Protein AF-A0A354FUU3-F1 (afdb_monomer_lite)

Foldseek 3Di:
DQLEAFQEKEWDQQPPPPDIKIKTFGAADPVLCVCCPDPPHDPSSNRHNQGMWIWDQDPVGTDTCCVVVVVSPPHGFNYKYWDDPVPPPHTDIDTDHDDPPDPDPPPD

Sequence (108 aa):
EDMAAGMSVSWGDSNRDGAPDLLIGNMFSSAGQRVSYQRNYEAGKKRMARGNTLFIASKDGFQDASIASGITNGGWAWSSGFADLNNDGWQDLVVTNGYLSNSRDDDL

Radius of gyration: 15.02 Å; chains: 1; bounding box: 37×31×42 Å

pLDDT: mean 80.66, std 14.46, range [48.19, 96.19]

Structure (mmCIF, N/CA/C/O backbone):
data_AF-A0A354FUU3-F1
#
_entry.id   AF-A0A354FUU3-F1
#
loop_
_atom_site.group_PDB
_atom_site.id
_atom_site.type_symbol
_atom_site.label_atom_id
_atom_site.label_alt_id
_atom_site.label_comp_id
_atom_site.label_asym_id
_atom_site.label_entity_id
_atom_site.label_seq_id
_atom_site.pdbx_PDB_ins_code
_atom_site.Cartn_x
_atom_site.Cartn_y
_atom_site.Cartn_z
_atom_site.occupancy
_atom_site.B_iso_or_equiv
_atom_site.auth_seq_id
_atom_site.auth_comp_id
_atom_site.auth_asym_id
_atom_site.auth_atom_id
_atom_site.pdbx_PDB_model_num
ATOM 1 N N . GLU A 1 1 ? 3.484 13.049 5.524 1.00 59.25 1 GLU A N 1
ATOM 2 C CA . GLU A 1 1 ? 3.188 13.496 4.148 1.00 59.25 1 GLU A CA 1
ATOM 3 C C . GLU A 1 1 ? 3.895 12.566 3.167 1.00 59.25 1 GLU A C 1
ATOM 5 O O . GLU A 1 1 ? 5.006 12.133 3.470 1.00 59.25 1 GLU A O 1
ATOM 10 N N . ASP A 1 2 ? 3.247 12.189 2.062 1.00 72.19 2 ASP A N 1
ATOM 11 C CA . ASP A 1 2 ? 3.872 11.401 0.991 1.00 72.19 2 ASP A CA 1
ATOM 12 C C . ASP A 1 2 ? 4.259 12.326 -0.166 1.00 72.19 2 ASP A C 1
ATOM 14 O O . ASP A 1 2 ? 3.422 13.054 -0.687 1.00 72.19 2 ASP A O 1
ATOM 18 N N . MET A 1 3 ? 5.537 12.313 -0.543 1.00 71.06 3 MET A N 1
ATOM 19 C CA . MET A 1 3 ? 6.120 13.195 -1.561 1.00 71.06 3 MET A CA 1
ATOM 20 C C . MET A 1 3 ? 6.623 12.369 -2.751 1.00 71.06 3 MET A C 1
ATOM 22 O O . MET A 1 3 ? 7.780 12.485 -3.157 1.00 71.06 3 MET A O 1
ATOM 26 N N . ALA A 1 4 ? 5.774 11.476 -3.256 1.00 76.31 4 ALA A N 1
ATOM 27 C CA . ALA A 1 4 ? 6.043 10.597 -4.389 1.00 76.31 4 ALA A CA 1
ATOM 28 C C . ALA A 1 4 ? 4.984 10.776 -5.494 1.00 76.31 4 ALA A C 1
ATOM 30 O O . ALA A 1 4 ? 4.021 11.529 -5.341 1.00 76.31 4 ALA A O 1
ATOM 31 N N . ALA A 1 5 ? 5.195 10.130 -6.642 1.00 75.38 5 ALA A N 1
ATOM 32 C CA . ALA A 1 5 ? 4.242 10.152 -7.746 1.00 75.38 5 ALA A CA 1
ATOM 33 C C . ALA A 1 5 ? 3.073 9.202 -7.442 1.00 75.38 5 ALA A C 1
ATOM 35 O O . ALA A 1 5 ? 3.100 8.035 -7.841 1.00 75.38 5 ALA A O 1
ATOM 36 N N . GLY A 1 6 ? 2.088 9.714 -6.700 1.00 82.12 6 GLY A N 1
ATOM 37 C CA . GLY A 1 6 ? 0.888 8.981 -6.306 1.00 82.12 6 GLY A CA 1
ATOM 38 C C . GLY A 1 6 ? 0.024 8.621 -7.512 1.00 82.12 6 GLY A C 1
ATOM 39 O O . GLY A 1 6 ? -0.383 9.491 -8.278 1.00 82.12 6 GLY A O 1
ATOM 40 N N . MET A 1 7 ? -0.258 7.331 -7.662 1.00 89.50 7 MET A N 1
ATOM 41 C CA . MET A 1 7 ? -1.028 6.742 -8.763 1.00 89.50 7 MET A CA 1
ATOM 42 C C . MET A 1 7 ? -2.374 6.184 -8.298 1.00 89.50 7 MET A C 1
ATOM 44 O O . MET A 1 7 ? -3.322 6.126 -9.074 1.00 89.50 7 MET A O 1
ATOM 48 N N . SER A 1 8 ? -2.479 5.784 -7.028 1.00 91.25 8 SER A N 1
ATOM 49 C CA . SER A 1 8 ? -3.734 5.326 -6.426 1.00 91.25 8 SER A CA 1
ATOM 50 C C . SER A 1 8 ? -3.740 5.528 -4.917 1.00 91.25 8 SER A C 1
ATOM 52 O O . SER A 1 8 ? -2.682 5.654 -4.298 1.00 91.25 8 SER A O 1
ATOM 54 N N . VAL A 1 9 ? -4.938 5.534 -4.337 1.00 93.69 9 VAL A N 1
ATOM 55 C CA . VAL A 1 9 ? -5.158 5.571 -2.892 1.00 93.69 9 VAL A CA 1
ATOM 56 C C . VAL A 1 9 ? -6.177 4.503 -2.506 1.00 93.69 9 VAL A C 1
ATOM 58 O O . VAL A 1 9 ? -7.204 4.372 -3.172 1.00 93.69 9 VAL A O 1
ATOM 61 N N . SER A 1 10 ? -5.889 3.758 -1.441 1.00 94.81 10 SER A N 1
ATOM 62 C CA . SER A 1 10 ? -6.740 2.679 -0.931 1.00 94.81 10 SER A CA 1
ATOM 63 C C . SER A 1 10 ? -6.833 2.731 0.587 1.00 94.81 10 SER A C 1
ATOM 65 O O . SER A 1 10 ? -5.868 3.104 1.253 1.00 94.81 10 SER A O 1
ATOM 67 N N . TRP A 1 11 ? -7.982 2.321 1.118 1.00 94.81 11 TRP A N 1
ATOM 68 C CA . TRP A 1 11 ? -8.253 2.248 2.552 1.00 94.81 11 TRP A CA 1
ATOM 69 C C . TRP A 1 11 ? -8.536 0.803 2.959 1.00 94.81 11 TRP A C 1
ATOM 71 O O . TRP A 1 11 ? -9.266 0.110 2.248 1.00 94.81 11 TRP A O 1
ATOM 81 N N . GLY A 1 12 ? -7.986 0.367 4.089 1.00 94.06 12 GLY A N 1
ATOM 82 C CA . GLY A 1 12 ? -8.161 -0.989 4.613 1.00 94.06 12 GLY A CA 1
ATOM 83 C C . GLY A 1 12 ? -7.597 -1.129 6.022 1.00 94.06 12 GLY A C 1
ATOM 84 O O . GLY A 1 12 ? -6.813 -0.297 6.439 1.00 94.06 12 GLY A O 1
ATOM 85 N N . ASP A 1 13 ? -8.005 -2.148 6.765 1.00 93.69 13 ASP A N 1
ATOM 86 C CA . ASP A 1 13 ? -7.497 -2.443 8.109 1.00 93.69 13 ASP A CA 1
ATOM 87 C C . ASP A 1 13 ? -6.410 -3.523 7.997 1.00 93.69 13 ASP A C 1
ATOM 89 O O . ASP A 1 13 ? -6.697 -4.723 7.943 1.00 93.69 13 ASP A O 1
ATOM 93 N N . SER A 1 14 ? -5.154 -3.088 7.863 1.00 91.12 14 SER A N 1
ATOM 94 C CA . SER A 1 14 ? -4.027 -3.977 7.557 1.00 91.12 14 SER A CA 1
ATOM 95 C C . SER A 1 14 ? -3.435 -4.649 8.796 1.00 91.12 14 SER A C 1
ATOM 97 O O . SER A 1 14 ? -2.734 -5.656 8.679 1.00 91.12 14 SER A O 1
ATOM 99 N N . ASN A 1 15 ? -3.720 -4.117 9.987 1.00 92.38 15 ASN A N 1
ATOM 100 C CA . ASN A 1 15 ? -3.212 -4.617 11.265 1.00 92.38 15 ASN A CA 1
ATOM 101 C C . ASN A 1 15 ? -4.315 -5.188 12.187 1.00 92.38 15 ASN A C 1
ATOM 103 O O . ASN A 1 15 ? -3.994 -5.707 13.260 1.00 92.38 15 ASN A O 1
ATOM 107 N N . ARG A 1 16 ? -5.582 -5.145 11.753 1.00 92.38 16 ARG A N 1
ATOM 108 C CA . ARG A 1 16 ? -6.778 -5.600 12.474 1.00 92.38 16 ARG A CA 1
ATOM 109 C C . ARG A 1 16 ? -7.024 -4.842 13.781 1.00 92.38 16 ARG A C 1
ATOM 111 O O . ARG A 1 16 ? -7.468 -5.431 14.772 1.00 92.38 16 ARG A O 1
ATOM 118 N N . ASP A 1 17 ? -6.722 -3.549 13.815 1.00 93.75 17 ASP A N 1
ATOM 119 C CA . ASP A 1 17 ? -6.995 -2.700 14.978 1.00 93.75 17 ASP A CA 1
ATOM 120 C C . ASP A 1 17 ? -8.366 -1.999 14.915 1.00 93.75 17 ASP A C 1
ATOM 122 O O . ASP A 1 17 ? -8.780 -1.347 15.881 1.00 93.75 17 ASP A O 1
ATOM 126 N N . GLY A 1 18 ? -9.111 -2.199 13.822 1.00 92.62 18 GLY A N 1
ATOM 127 C CA . GLY A 1 18 ? -10.428 -1.617 13.585 1.00 92.62 18 GLY A CA 1
ATOM 128 C C . GLY A 1 18 ? -10.389 -0.173 13.081 1.00 92.62 18 GLY A C 1
ATOM 129 O O . GLY A 1 18 ? -11.456 0.410 12.856 1.00 92.62 18 GLY A O 1
ATOM 130 N N . ALA A 1 19 ? -9.205 0.416 12.898 1.00 94.62 19 ALA A N 1
ATOM 131 C CA . ALA A 1 19 ? -9.018 1.703 12.251 1.00 94.62 19 ALA A CA 1
ATOM 132 C C . ALA A 1 19 ? -8.553 1.503 10.795 1.00 94.62 19 ALA A C 1
ATOM 134 O O . ALA A 1 19 ? -7.689 0.679 10.515 1.00 94.62 19 ALA A O 1
ATOM 135 N N . PRO A 1 20 ? -9.118 2.245 9.828 1.00 94.25 20 PRO A N 1
ATOM 136 C CA . PRO A 1 20 ? -8.707 2.111 8.440 1.00 94.25 20 PRO A CA 1
ATOM 137 C C . PRO A 1 20 ? -7.346 2.786 8.207 1.00 94.25 20 PRO A C 1
ATOM 139 O O . PRO A 1 20 ? -7.196 4.001 8.356 1.00 94.25 20 PRO A O 1
ATOM 142 N N . ASP A 1 21 ? -6.382 1.987 7.775 1.00 95.00 21 ASP A N 1
ATOM 143 C CA . ASP A 1 21 ? -5.076 2.382 7.266 1.00 95.00 21 ASP A CA 1
ATOM 144 C C . ASP A 1 21 ? -5.172 2.909 5.830 1.00 95.00 21 ASP A C 1
ATOM 146 O O . ASP A 1 21 ? -6.126 2.646 5.090 1.00 95.00 21 ASP A O 1
ATOM 150 N N . LEU A 1 22 ? -4.146 3.653 5.421 1.00 94.69 22 LEU A N 1
ATOM 151 C CA . LEU A 1 22 ? -4.070 4.303 4.120 1.00 94.69 22 LEU A CA 1
ATOM 152 C C . LEU A 1 22 ? -2.880 3.775 3.322 1.00 94.69 22 LEU A C 1
ATOM 154 O O . LEU A 1 22 ? -1.726 3.914 3.729 1.00 94.69 22 LEU A O 1
ATOM 158 N N . LEU A 1 23 ? -3.147 3.259 2.128 1.00 93.62 23 LEU A N 1
ATOM 159 C CA . LEU A 1 23 ? -2.118 2.948 1.148 1.00 93.62 23 LEU A CA 1
ATOM 160 C C . LEU A 1 23 ? -2.117 3.981 0.024 1.00 93.62 23 LEU A C 1
ATOM 162 O O . LEU A 1 23 ? -3.165 4.319 -0.523 1.00 93.62 23 LEU A O 1
ATOM 166 N N . ILE A 1 24 ? -0.925 4.413 -0.374 1.00 93.19 24 ILE A N 1
ATOM 167 C CA . ILE A 1 24 ? -0.697 5.198 -1.583 1.00 93.19 24 ILE A CA 1
ATOM 168 C C . ILE A 1 24 ? 0.174 4.372 -2.530 1.00 93.19 24 ILE A C 1
ATOM 170 O O . ILE A 1 24 ? 1.336 4.064 -2.235 1.00 93.19 24 ILE A O 1
ATOM 174 N N . GLY A 1 25 ? -0.404 4.002 -3.672 1.00 90.19 25 GLY A N 1
ATOM 175 C CA . GLY A 1 25 ? 0.325 3.373 -4.766 1.00 90.19 25 GLY A CA 1
ATOM 176 C C . GLY A 1 25 ? 1.192 4.412 -5.464 1.00 90.19 25 GLY A C 1
ATOM 177 O O . GLY A 1 25 ? 0.689 5.470 -5.835 1.00 90.19 25 GLY A O 1
ATOM 178 N N . ASN A 1 26 ? 2.476 4.124 -5.646 1.00 88.62 26 ASN A N 1
ATOM 179 C CA . ASN A 1 26 ? 3.448 5.064 -6.197 1.00 88.62 26 ASN A CA 1
ATOM 180 C C . ASN A 1 26 ? 4.260 4.443 -7.335 1.00 88.62 26 ASN A C 1
ATOM 182 O O . ASN A 1 26 ? 4.402 3.224 -7.453 1.00 88.62 26 ASN A O 1
ATOM 186 N N . MET A 1 27 ? 4.864 5.309 -8.146 1.00 81.19 27 MET A N 1
ATOM 187 C CA . MET A 1 27 ? 5.876 4.885 -9.110 1.00 81.19 27 MET A CA 1
ATOM 188 C C . MET A 1 27 ? 7.129 4.353 -8.399 1.00 81.19 27 MET A C 1
ATOM 190 O O . MET A 1 27 ? 7.559 4.870 -7.366 1.00 81.19 27 MET A O 1
ATOM 194 N N . PHE A 1 28 ? 7.754 3.343 -8.997 1.00 75.38 28 PHE A N 1
ATOM 195 C CA . PHE A 1 28 ? 9.006 2.748 -8.538 1.00 75.38 28 PHE A CA 1
ATOM 196 C C . PHE A 1 28 ? 10.075 2.886 -9.620 1.00 75.38 28 PHE A C 1
ATOM 198 O O . PHE A 1 28 ? 9.793 2.749 -10.811 1.00 75.38 28 PHE A O 1
ATOM 205 N N . SER A 1 29 ? 11.326 3.110 -9.211 1.00 67.50 29 SER A N 1
ATOM 206 C CA . SER A 1 29 ? 12.470 3.105 -10.124 1.00 67.50 29 SER A CA 1
ATOM 207 C C . SER A 1 29 ? 13.626 2.310 -9.529 1.00 67.50 29 SER A C 1
ATOM 209 O O . SER A 1 29 ? 14.265 2.746 -8.571 1.00 67.50 29 SER A O 1
ATOM 211 N N . SER A 1 30 ? 13.951 1.175 -10.151 1.00 61.22 30 SER A N 1
ATOM 212 C CA . SER A 1 30 ? 15.116 0.353 -9.798 1.00 61.22 30 SER A CA 1
ATOM 213 C C . SER A 1 30 ? 16.432 1.128 -9.961 1.00 61.22 30 SER A C 1
ATOM 215 O O . SER A 1 30 ? 17.323 1.050 -9.114 1.00 61.22 30 SER A O 1
ATOM 217 N N . ALA A 1 31 ? 16.544 1.949 -11.010 1.00 58.00 31 ALA A N 1
ATOM 218 C CA . ALA A 1 31 ? 17.667 2.864 -11.204 1.00 58.00 31 ALA A CA 1
ATOM 219 C C . ALA A 1 31 ? 17.702 3.959 -10.123 1.00 58.00 31 ALA A C 1
ATOM 221 O O . ALA A 1 31 ? 18.762 4.229 -9.558 1.00 58.00 31 ALA A O 1
ATOM 222 N N . GLY A 1 32 ? 16.545 4.538 -9.784 1.00 60.59 32 GLY A N 1
ATOM 223 C CA . GLY A 1 32 ? 16.408 5.523 -8.711 1.00 60.59 32 GLY A CA 1
ATOM 224 C C . GLY A 1 32 ? 16.851 4.978 -7.353 1.00 60.59 32 GLY A C 1
ATOM 225 O O . GLY A 1 32 ? 17.648 5.623 -6.675 1.00 60.59 32 GLY A O 1
ATOM 226 N N . GLN A 1 33 ? 16.439 3.757 -6.993 1.00 64.06 33 GLN A N 1
ATOM 227 C CA . GLN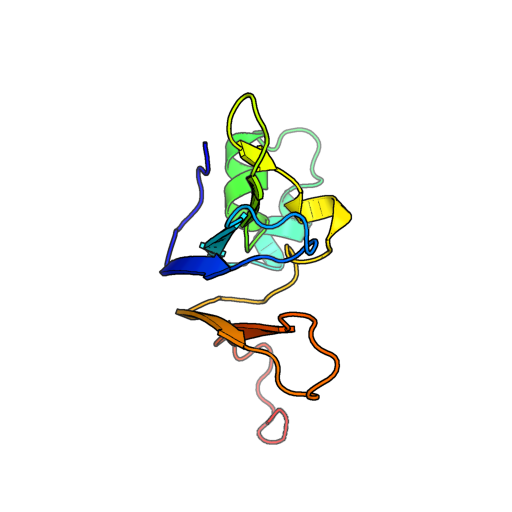 A 1 33 ? 16.910 3.081 -5.781 1.00 64.06 33 GLN A CA 1
ATOM 228 C C . GLN A 1 33 ? 18.428 2.868 -5.790 1.00 64.06 33 GLN A C 1
ATOM 230 O O . GLN A 1 33 ? 19.091 3.195 -4.807 1.00 64.06 33 GLN A O 1
ATOM 235 N N . ARG A 1 34 ? 19.014 2.405 -6.901 1.00 61.22 34 ARG A N 1
ATOM 236 C CA . ARG A 1 34 ? 20.472 2.193 -7.005 1.00 61.22 34 ARG A CA 1
ATOM 237 C C . ARG A 1 34 ? 21.276 3.484 -6.835 1.00 61.22 34 ARG A C 1
ATOM 239 O O . ARG A 1 34 ? 22.339 3.465 -6.220 1.00 61.22 34 ARG A O 1
ATOM 246 N N . VAL A 1 35 ? 20.774 4.606 -7.347 1.00 58.34 35 VAL A N 1
ATOM 247 C CA . VAL A 1 35 ? 21.429 5.920 -7.217 1.00 58.34 35 VAL A CA 1
ATOM 248 C C . VAL A 1 35 ? 21.162 6.550 -5.842 1.00 58.34 35 VAL A C 1
ATOM 250 O O . VAL A 1 35 ? 22.001 7.290 -5.330 1.00 58.34 35 VAL A O 1
ATOM 253 N N . SER A 1 36 ? 20.054 6.195 -5.185 1.00 59.84 36 SER A N 1
ATOM 254 C CA . SER A 1 36 ? 19.658 6.743 -3.881 1.00 59.84 36 SER A CA 1
ATOM 255 C C . SER A 1 36 ? 20.636 6.447 -2.730 1.00 59.84 36 SER A C 1
ATOM 257 O O . SER A 1 36 ? 20.649 7.170 -1.730 1.00 59.84 36 SER A O 1
ATOM 259 N N . TYR A 1 37 ? 21.498 5.431 -2.862 1.00 57.03 37 TYR A N 1
ATOM 260 C CA . TYR A 1 37 ? 22.543 5.102 -1.882 1.00 57.03 37 TYR A CA 1
ATOM 261 C C . TYR A 1 37 ? 23.832 5.927 -2.046 1.00 57.03 37 TYR A C 1
ATOM 263 O O . TYR A 1 37 ? 24.729 5.834 -1.209 1.00 57.03 37 TYR A O 1
ATOM 271 N N . GLN A 1 38 ? 23.942 6.762 -3.086 1.00 59.94 38 GLN A N 1
ATOM 272 C CA . GLN A 1 38 ? 25.102 7.633 -3.274 1.00 59.94 38 GLN A CA 1
ATOM 273 C C . GLN A 1 38 ? 25.125 8.770 -2.238 1.00 59.94 38 GLN A C 1
ATOM 275 O O . GLN A 1 38 ? 24.089 9.296 -1.824 1.00 59.94 38 GLN A O 1
ATOM 280 N N . ARG A 1 39 ? 26.340 9.161 -1.829 1.00 52.25 39 ARG A N 1
ATOM 281 C CA . ARG A 1 39 ? 26.633 10.008 -0.654 1.00 52.25 39 ARG A CA 1
ATOM 282 C C . ARG A 1 39 ? 26.013 11.421 -0.689 1.00 52.25 39 ARG A C 1
ATOM 284 O O . ARG A 1 39 ? 25.961 12.060 0.352 1.00 52.25 39 ARG A O 1
ATOM 291 N N . ASN A 1 40 ? 25.488 11.864 -1.838 1.00 58.69 40 ASN A N 1
ATOM 292 C CA . ASN A 1 40 ? 24.931 13.209 -2.063 1.00 58.69 40 ASN A CA 1
ATOM 293 C C . ASN A 1 40 ? 23.470 13.208 -2.559 1.00 58.69 40 ASN A C 1
ATOM 295 O O . ASN A 1 40 ? 23.022 14.179 -3.165 1.00 58.69 40 ASN A O 1
ATOM 299 N N . TYR A 1 41 ? 22.724 12.119 -2.367 1.00 59.88 41 TYR A N 1
ATOM 300 C CA . TYR A 1 41 ? 21.343 12.053 -2.847 1.00 59.88 41 TYR A CA 1
ATOM 301 C C . TYR A 1 41 ? 20.366 12.645 -1.820 1.00 59.88 41 TYR A C 1
ATOM 303 O O . TYR A 1 41 ? 20.247 12.139 -0.701 1.00 59.88 41 TYR A O 1
ATOM 311 N N . GLU A 1 42 ? 19.674 13.719 -2.204 1.00 63.84 42 GLU A N 1
ATOM 312 C CA . GLU A 1 42 ? 18.717 14.437 -1.355 1.00 63.84 42 GLU A CA 1
ATOM 313 C C . GLU A 1 42 ? 17.583 13.525 -0.864 1.00 63.84 42 GLU A C 1
ATOM 315 O O . GLU A 1 42 ? 17.037 12.718 -1.623 1.00 63.84 42 GLU A O 1
ATOM 320 N N . ALA A 1 43 ? 17.197 13.675 0.408 1.00 63.69 43 ALA A N 1
ATOM 321 C CA . ALA A 1 43 ? 16.206 12.821 1.067 1.00 63.69 43 ALA A CA 1
ATOM 322 C C . ALA A 1 43 ? 14.863 12.756 0.311 1.00 63.69 43 ALA A C 1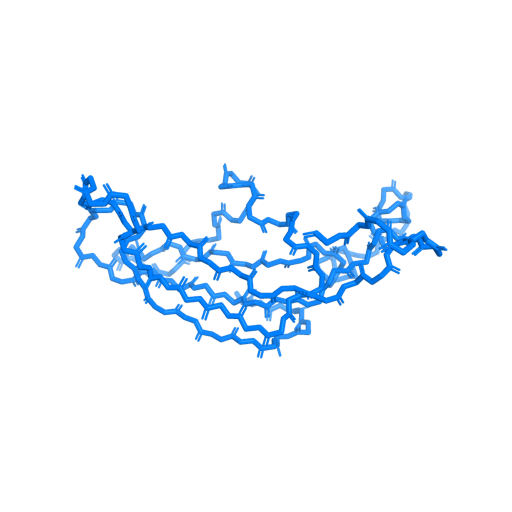
ATOM 324 O O . ALA A 1 43 ? 14.293 11.673 0.167 1.00 63.69 43 ALA A O 1
ATOM 325 N N . GLY A 1 44 ? 14.405 13.879 -0.255 1.00 60.69 44 GLY A N 1
ATOM 326 C CA . GLY A 1 44 ? 13.173 13.933 -1.050 1.00 60.69 44 GLY A CA 1
ATOM 327 C C . GLY A 1 44 ? 13.234 13.083 -2.324 1.00 60.69 44 GLY A C 1
ATOM 328 O O . GLY A 1 44 ? 12.269 12.411 -2.676 1.00 60.69 44 GLY A O 1
ATOM 329 N N . LYS A 1 45 ? 14.397 13.004 -2.980 1.00 64.31 45 LYS A N 1
ATOM 330 C CA . LYS A 1 45 ? 14.562 12.168 -4.177 1.00 64.31 45 LYS A CA 1
ATOM 331 C C . LYS A 1 45 ? 14.616 10.681 -3.824 1.00 64.31 45 LYS A C 1
ATOM 333 O O . LYS A 1 45 ? 14.108 9.863 -4.588 1.00 64.31 45 LYS A O 1
ATOM 338 N N . LYS A 1 46 ? 15.179 10.313 -2.658 1.00 68.12 46 LYS A N 1
ATOM 339 C CA . LYS A 1 46 ?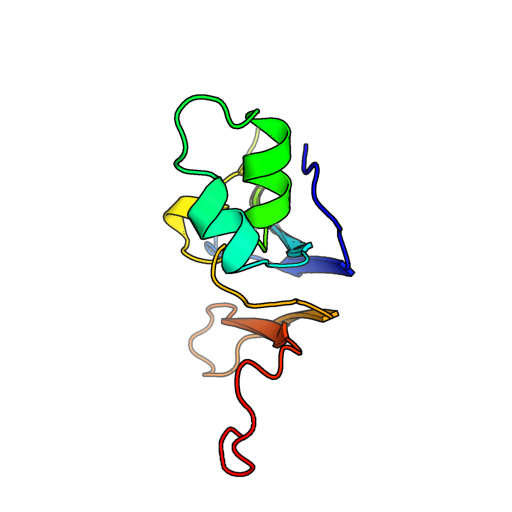 15.130 8.918 -2.163 1.00 68.12 46 LYS A CA 1
ATOM 340 C C . LYS A 1 46 ? 13.688 8.466 -1.973 1.00 68.12 46 LYS A C 1
ATOM 342 O O . LYS A 1 46 ? 13.356 7.332 -2.301 1.00 68.12 46 LYS A O 1
ATOM 347 N N . ARG A 1 47 ? 12.835 9.367 -1.473 1.00 73.75 47 ARG A N 1
ATOM 348 C CA . ARG A 1 47 ? 11.415 9.093 -1.260 1.00 73.75 47 ARG A CA 1
ATOM 349 C C . ARG A 1 47 ? 10.675 8.803 -2.564 1.00 73.75 47 ARG A C 1
ATOM 351 O O . ARG A 1 47 ? 9.956 7.811 -2.617 1.00 73.75 47 ARG A O 1
ATOM 358 N N . MET A 1 48 ? 10.907 9.599 -3.608 1.00 72.00 48 MET A N 1
ATOM 359 C CA . MET A 1 48 ? 10.265 9.403 -4.915 1.00 72.00 48 MET A CA 1
ATOM 360 C C . MET A 1 48 ? 10.621 8.069 -5.581 1.00 72.00 48 MET A C 1
ATOM 362 O O . MET A 1 48 ? 9.811 7.521 -6.317 1.00 72.00 48 MET A O 1
ATOM 366 N N . ALA A 1 49 ? 11.813 7.528 -5.322 1.00 73.44 49 ALA A N 1
ATOM 367 C CA . ALA A 1 49 ? 12.238 6.242 -5.874 1.00 73.44 49 ALA A CA 1
ATOM 368 C C . ALA A 1 49 ? 11.841 5.032 -5.007 1.00 73.44 49 ALA A C 1
ATOM 370 O O . ALA A 1 49 ? 12.118 3.895 -5.389 1.00 73.44 49 ALA A O 1
ATOM 371 N N . ARG A 1 50 ? 11.238 5.261 -3.829 1.00 78.19 50 ARG A N 1
ATOM 372 C CA . ARG A 1 50 ? 10.978 4.215 -2.832 1.00 78.19 50 ARG A CA 1
ATOM 373 C C . ARG A 1 50 ? 9.822 3.293 -3.218 1.00 78.19 50 ARG A C 1
ATOM 375 O O . ARG A 1 50 ? 9.813 2.174 -2.733 1.00 78.19 50 ARG A O 1
ATOM 382 N N . GLY A 1 51 ? 8.891 3.736 -4.063 1.00 86.69 51 GLY A N 1
ATOM 383 C CA . GLY A 1 51 ? 7.659 3.003 -4.356 1.00 86.69 51 GLY A CA 1
ATOM 384 C C . GLY A 1 51 ? 6.563 3.275 -3.323 1.00 86.69 51 GLY A C 1
ATOM 385 O O . GLY A 1 51 ? 6.499 4.369 -2.752 1.00 86.69 51 GLY A O 1
ATOM 386 N N . ASN A 1 52 ? 5.680 2.296 -3.122 1.00 90.88 52 ASN A N 1
ATOM 387 C CA . ASN A 1 52 ? 4.423 2.464 -2.389 1.00 90.88 52 ASN A CA 1
ATOM 388 C C . ASN A 1 52 ? 4.608 2.932 -0.940 1.00 90.88 52 ASN A C 1
ATOM 390 O O . ASN A 1 52 ? 5.654 2.743 -0.306 1.00 90.88 52 ASN A O 1
ATOM 394 N N . THR A 1 53 ? 3.538 3.520 -0.416 1.00 93.06 53 THR A N 1
ATOM 395 C CA . THR A 1 53 ? 3.464 4.034 0.948 1.00 93.06 53 THR A CA 1
ATOM 396 C C . THR A 1 53 ? 2.323 3.377 1.694 1.00 93.06 53 THR A C 1
ATOM 398 O O . THR A 1 53 ? 1.203 3.394 1.198 1.00 93.06 53 THR A O 1
ATOM 401 N N . LEU A 1 54 ? 2.592 2.871 2.895 1.00 93.38 54 LEU A N 1
ATOM 402 C CA . LEU A 1 54 ? 1.568 2.447 3.845 1.00 93.38 54 LEU A CA 1
ATOM 403 C C . LEU A 1 54 ? 1.624 3.342 5.080 1.00 93.38 54 LEU A C 1
ATOM 405 O O . LEU A 1 54 ? 2.680 3.496 5.699 1.00 93.38 54 LEU A O 1
ATOM 409 N N . PHE A 1 55 ? 0.479 3.909 5.425 1.00 95.44 55 PHE A N 1
ATOM 410 C CA . PHE A 1 55 ? 0.254 4.697 6.619 1.00 95.44 55 PHE A CA 1
ATOM 411 C C . PHE A 1 55 ? -0.713 3.964 7.542 1.00 95.44 55 PHE A C 1
ATOM 413 O O . PHE A 1 55 ? -1.867 3.764 7.176 1.00 95.44 55 PHE A O 1
ATOM 420 N N . ILE A 1 56 ? -0.247 3.620 8.739 1.00 95.88 56 ILE A N 1
ATOM 421 C CA . ILE A 1 56 ? -1.068 2.979 9.765 1.00 95.88 56 ILE A CA 1
ATOM 422 C C . ILE A 1 56 ? -1.793 4.045 10.576 1.00 95.88 56 ILE A C 1
ATOM 424 O O . ILE A 1 56 ? -1.174 5.034 10.994 1.00 95.88 56 ILE A O 1
ATOM 428 N N . ALA A 1 57 ? -3.094 3.866 10.773 1.00 96.19 57 ALA A N 1
ATOM 429 C CA . ALA A 1 57 ? -3.895 4.751 11.597 1.00 96.19 57 ALA A CA 1
ATOM 430 C C . ALA A 1 57 ? -3.524 4.603 13.080 1.00 96.19 57 ALA A C 1
ATOM 432 O O . ALA A 1 57 ? -3.187 3.540 13.588 1.00 96.19 57 ALA A O 1
ATOM 433 N N . SER A 1 58 ? -3.554 5.712 13.806 1.00 93.25 58 SER A N 1
ATOM 434 C CA . SER A 1 58 ? -3.318 5.756 15.244 1.00 93.25 58 SER A CA 1
ATOM 435 C C . SER A 1 58 ? -4.118 6.898 15.863 1.00 93.25 58 SER A C 1
ATOM 437 O O . SER A 1 58 ? -4.664 7.753 15.160 1.00 93.25 58 SER A O 1
ATOM 439 N N . LYS A 1 59 ? -4.171 6.950 17.197 1.00 90.19 59 LYS A N 1
ATOM 440 C CA . LYS A 1 59 ? -4.894 8.007 17.929 1.00 90.19 59 LYS A CA 1
ATOM 441 C C . LYS A 1 59 ? -4.390 9.417 17.608 1.00 90.19 59 LYS A C 1
ATOM 443 O O . LYS A 1 59 ? -5.173 10.358 17.659 1.00 90.19 59 LYS A O 1
ATOM 448 N N . ASP A 1 60 ? -3.115 9.534 17.247 1.00 92.38 60 ASP A N 1
ATOM 449 C CA . ASP A 1 60 ? -2.450 10.805 16.952 1.00 92.38 60 ASP A CA 1
ATOM 450 C C . ASP A 1 60 ? -2.370 11.093 15.437 1.00 92.38 60 ASP A C 1
ATOM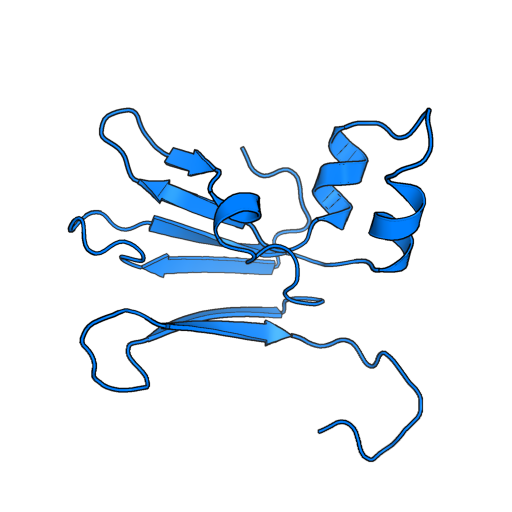 452 O O . ASP A 1 60 ? -1.690 12.026 15.010 1.00 92.38 60 ASP A O 1
ATOM 456 N N . GLY A 1 61 ? -3.058 10.298 14.606 1.00 92.50 61 GLY A N 1
ATOM 457 C CA . GLY A 1 61 ? -3.040 10.394 13.145 1.00 92.50 61 GLY A CA 1
ATOM 458 C C . GLY A 1 61 ? -2.328 9.212 12.488 1.00 92.50 61 GLY A C 1
ATOM 459 O O . GLY A 1 61 ? -2.402 8.090 12.978 1.00 92.50 61 GLY A O 1
ATOM 460 N N . PHE A 1 62 ? -1.641 9.448 11.371 1.00 94.31 62 PHE A N 1
ATOM 461 C CA . PHE A 1 62 ? -1.058 8.390 10.539 1.00 94.31 62 PHE A CA 1
ATOM 462 C C . PHE A 1 62 ? 0.454 8.236 10.723 1.00 94.31 62 PHE A C 1
ATOM 464 O O . PHE A 1 62 ? 1.187 9.227 10.747 1.00 94.31 62 PHE A O 1
ATOM 471 N N . GLN A 1 63 ? 0.932 6.990 10.763 1.00 93.81 63 GLN A N 1
ATOM 472 C CA . GLN A 1 63 ? 2.352 6.648 10.893 1.00 93.81 63 GLN A CA 1
ATOM 473 C C . GLN A 1 63 ? 2.855 5.886 9.662 1.00 93.81 63 GLN A C 1
ATOM 475 O O . GLN A 1 63 ? 2.216 4.942 9.214 1.00 93.81 63 GLN A O 1
ATOM 480 N N . ASP A 1 64 ? 4.002 6.283 9.098 1.00 92.75 64 ASP A N 1
ATOM 481 C CA . ASP A 1 64 ? 4.597 5.597 7.938 1.00 92.75 64 ASP A CA 1
ATOM 482 C C . ASP A 1 64 ? 5.164 4.231 8.358 1.00 92.75 64 ASP A C 1
ATOM 484 O O . ASP A 1 64 ? 6.167 4.159 9.069 1.00 92.75 64 ASP A O 1
ATOM 488 N N . ALA A 1 65 ? 4.543 3.153 7.878 1.00 92.75 65 ALA A N 1
ATOM 489 C CA . ALA A 1 65 ? 4.970 1.774 8.109 1.00 92.75 65 ALA A CA 1
ATOM 490 C C . ALA A 1 65 ? 5.600 1.124 6.866 1.00 92.75 65 ALA A C 1
ATOM 492 O O . ALA A 1 65 ? 5.914 -0.064 6.880 1.00 92.75 65 ALA A O 1
ATOM 493 N N . SER A 1 66 ? 5.824 1.882 5.788 1.00 90.19 66 SER A N 1
ATOM 494 C CA . SER A 1 66 ? 6.112 1.330 4.455 1.00 90.19 66 SER A CA 1
ATOM 495 C C . SER A 1 66 ? 7.358 0.442 4.405 1.00 90.19 66 SER A C 1
ATOM 497 O O . SER A 1 66 ? 7.398 -0.555 3.687 1.00 90.19 66 SER A O 1
ATOM 499 N N . ILE A 1 67 ? 8.416 0.825 5.128 1.00 86.88 67 ILE A N 1
ATOM 500 C CA . ILE A 1 67 ? 9.672 0.061 5.146 1.00 86.88 67 ILE A CA 1
ATOM 501 C C . ILE A 1 67 ? 9.493 -1.220 5.963 1.00 86.88 67 ILE A C 1
ATOM 503 O O . ILE A 1 67 ? 9.919 -2.283 5.525 1.00 86.88 67 ILE A O 1
ATOM 507 N N . ALA A 1 68 ? 8.843 -1.117 7.124 1.00 88.62 68 ALA A N 1
ATOM 508 C CA . ALA A 1 68 ? 8.622 -2.248 8.018 1.00 88.62 68 ALA A CA 1
ATOM 509 C C . ALA A 1 68 ? 7.672 -3.292 7.409 1.00 88.62 68 ALA A C 1
ATOM 511 O O . ALA A 1 68 ? 7.874 -4.482 7.623 1.00 88.62 68 ALA A O 1
ATOM 512 N N . SER A 1 69 ? 6.689 -2.860 6.611 1.00 87.25 69 SER A N 1
ATOM 513 C CA . SER A 1 69 ? 5.759 -3.751 5.907 1.00 87.25 69 SER A CA 1
ATOM 514 C C . SER A 1 69 ? 6.316 -4.335 4.606 1.00 87.25 69 SER A C 1
ATOM 516 O O . SER A 1 69 ? 5.673 -5.175 3.986 1.00 87.25 69 SER A O 1
ATOM 518 N N . GLY A 1 70 ? 7.486 -3.878 4.144 1.00 87.19 70 GLY A N 1
ATOM 519 C CA . GLY A 1 70 ? 8.079 -4.327 2.882 1.00 87.19 70 GLY A CA 1
ATOM 520 C C . GLY A 1 70 ? 7.352 -3.843 1.619 1.00 87.19 70 GLY A C 1
ATOM 521 O O . GLY A 1 70 ? 7.785 -4.163 0.514 1.00 87.19 70 GLY A O 1
ATOM 522 N N . ILE A 1 71 ? 6.310 -3.011 1.743 1.00 86.44 71 ILE A N 1
ATOM 523 C CA . ILE A 1 71 ? 5.445 -2.622 0.614 1.00 86.44 71 ILE A CA 1
ATOM 524 C C . ILE A 1 71 ? 6.130 -1.724 -0.423 1.00 86.44 71 ILE A C 1
ATOM 526 O O . ILE A 1 71 ? 5.639 -1.531 -1.535 1.00 86.44 71 ILE A O 1
ATOM 530 N N . THR A 1 72 ? 7.281 -1.165 -0.056 1.00 85.88 72 THR A N 1
ATOM 531 C CA . THR A 1 72 ? 8.076 -0.273 -0.909 1.00 85.88 72 THR A CA 1
ATOM 532 C C . THR A 1 72 ? 8.497 -0.944 -2.223 1.00 85.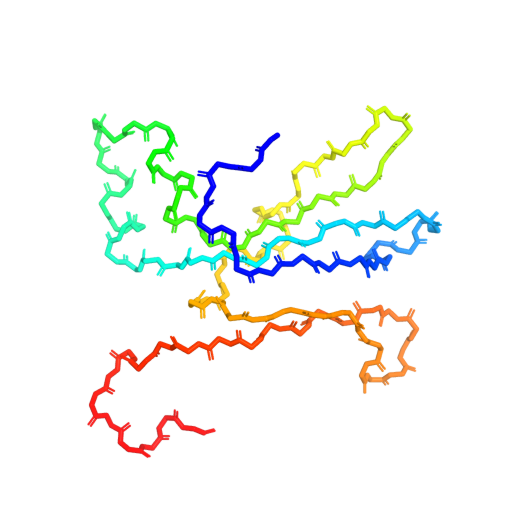88 72 THR A C 1
ATOM 534 O O . THR A 1 72 ? 8.533 -0.294 -3.266 1.00 85.88 72 THR A O 1
ATOM 537 N N . ASN A 1 73 ? 8.721 -2.262 -2.226 1.00 76.06 73 ASN A N 1
ATOM 538 C CA . ASN A 1 73 ? 9.125 -3.010 -3.417 1.00 76.06 73 ASN A CA 1
ATOM 539 C C . ASN A 1 73 ? 7.925 -3.543 -4.231 1.00 76.06 73 ASN A C 1
ATOM 541 O O . ASN A 1 73 ? 7.787 -4.746 -4.426 1.00 76.06 73 ASN A O 1
ATOM 545 N N . GLY A 1 74 ? 7.038 -2.651 -4.683 1.00 69.94 74 GLY A N 1
ATOM 546 C CA . GLY A 1 74 ? 5.802 -3.009 -5.404 1.00 69.94 74 GLY A CA 1
ATOM 547 C C . GLY A 1 74 ? 5.846 -2.864 -6.931 1.00 69.94 74 GLY A C 1
ATOM 548 O O . GLY A 1 74 ? 4.820 -3.050 -7.586 1.00 69.94 74 GLY A O 1
ATOM 549 N N . GLY A 1 75 ? 6.997 -2.504 -7.509 1.00 77.62 75 GLY A N 1
ATOM 550 C CA . GLY A 1 75 ? 7.087 -2.127 -8.923 1.00 77.62 75 GLY A CA 1
ATOM 551 C C . GLY A 1 75 ? 6.342 -0.821 -9.231 1.00 77.62 75 GLY A C 1
ATOM 552 O O . GLY A 1 75 ? 5.977 -0.068 -8.329 1.00 77.62 75 GLY A O 1
ATOM 553 N N . TRP A 1 76 ? 6.166 -0.501 -10.516 1.00 84.00 76 TRP A N 1
ATOM 554 C CA . TRP A 1 76 ? 5.444 0.709 -10.918 1.00 84.00 76 TRP A CA 1
ATOM 555 C C . TRP A 1 76 ? 3.943 0.494 -10.742 1.00 84.00 76 TRP A C 1
ATOM 557 O O . TRP A 1 76 ? 3.307 -0.136 -11.589 1.00 84.00 76 TRP A O 1
ATOM 567 N N . ALA A 1 77 ? 3.385 1.001 -9.644 1.00 87.75 77 ALA A N 1
ATOM 568 C CA . ALA A 1 77 ? 1.976 0.822 -9.334 1.00 87.75 77 ALA A CA 1
ATOM 569 C C . ALA A 1 77 ? 1.079 1.666 -10.252 1.00 87.75 77 ALA A C 1
ATOM 571 O O . ALA A 1 77 ? 1.350 2.842 -10.500 1.00 87.75 77 ALA A O 1
ATOM 572 N N . TRP A 1 78 ? -0.019 1.067 -10.706 1.00 86.81 78 TRP A N 1
ATOM 573 C CA . TRP A 1 78 ? -1.100 1.735 -11.437 1.00 86.81 78 TRP A CA 1
ATOM 574 C C . TRP A 1 78 ? -2.366 1.850 -10.592 1.00 86.81 78 TRP A C 1
ATOM 576 O O . TRP A 1 78 ? -3.046 2.869 -10.632 1.00 86.81 78 TRP A O 1
ATOM 586 N N . SER A 1 79 ? -2.662 0.821 -9.802 1.00 89.25 79 SER A N 1
ATOM 587 C CA . SER A 1 79 ? -3.800 0.779 -8.884 1.00 89.25 79 SER A CA 1
ATOM 588 C C . SER A 1 79 ? -3.512 -0.150 -7.710 1.00 89.25 79 SER A C 1
ATOM 590 O O . SER A 1 79 ? -2.667 -1.042 -7.815 1.00 89.25 79 SER A O 1
ATOM 592 N N . SER A 1 80 ? -4.224 0.045 -6.606 1.00 92.38 80 SER A N 1
ATOM 593 C CA . SER A 1 80 ? -4.135 -0.768 -5.396 1.00 92.38 80 SER A CA 1
ATOM 594 C C . SER A 1 80 ? -5.521 -1.062 -4.825 1.00 92.38 80 SER A C 1
ATOM 596 O O . SER A 1 80 ? -6.490 -0.397 -5.190 1.00 92.38 80 SER A O 1
ATOM 598 N N . GLY A 1 81 ? -5.617 -2.059 -3.947 1.00 93.31 81 GLY A N 1
ATOM 599 C CA . GLY A 1 81 ? -6.837 -2.372 -3.211 1.00 93.31 81 GLY A CA 1
ATOM 600 C C . GLY A 1 81 ? -6.605 -3.389 -2.098 1.00 93.31 81 GLY A C 1
ATOM 601 O O . GLY A 1 81 ? -5.668 -4.182 -2.165 1.00 93.31 81 GLY A O 1
ATOM 602 N N . PHE A 1 82 ? -7.471 -3.355 -1.089 1.00 93.88 82 PHE A N 1
ATOM 603 C CA . PHE A 1 82 ? -7.501 -4.329 0.001 1.00 93.88 82 PHE A CA 1
ATOM 604 C C . PHE A 1 82 ? -8.618 -5.348 -0.232 1.00 93.88 82 PHE A C 1
ATOM 606 O O . PHE A 1 82 ? -9.740 -4.967 -0.577 1.00 93.88 82 PHE A O 1
ATOM 613 N N . ALA A 1 83 ? -8.319 -6.629 -0.042 1.00 92.44 83 ALA A N 1
ATOM 614 C CA . ALA A 1 83 ? -9.285 -7.721 -0.129 1.00 92.44 83 ALA A CA 1
ATOM 615 C C . ALA A 1 83 ? -8.797 -8.912 0.699 1.00 92.44 83 ALA A C 1
ATOM 617 O O . ALA A 1 83 ? -7.612 -9.188 0.701 1.00 92.44 83 ALA A O 1
ATOM 618 N N . ASP A 1 84 ? -9.691 -9.638 1.363 1.00 93.62 84 ASP A N 1
ATOM 619 C CA . ASP A 1 84 ? -9.355 -10.936 1.962 1.00 93.62 84 ASP A CA 1
ATOM 620 C C . ASP A 1 84 ? -9.467 -12.013 0.869 1.00 93.62 84 ASP A C 1
ATOM 622 O O . ASP A 1 84 ? -10.571 -12.425 0.500 1.00 93.62 84 ASP A O 1
ATOM 626 N N . LEU A 1 85 ? -8.339 -12.377 0.251 1.00 93.56 85 LEU A N 1
ATOM 627 C CA . LEU A 1 85 ? -8.302 -13.272 -0.910 1.00 93.56 85 LEU A CA 1
ATOM 628 C C . LEU A 1 85 ? -8.220 -14.743 -0.510 1.00 93.56 85 LEU A C 1
ATOM 630 O O . LEU A 1 85 ? -8.646 -15.610 -1.278 1.00 93.56 85 LEU A O 1
ATOM 634 N N . ASN A 1 86 ? -7.653 -15.032 0.660 1.00 95.50 86 ASN A N 1
ATOM 635 C CA . ASN A 1 86 ? -7.479 -16.391 1.166 1.00 95.50 86 ASN A CA 1
ATOM 636 C C . ASN A 1 86 ? -8.536 -16.785 2.220 1.00 95.50 86 ASN A C 1
ATOM 638 O O . ASN A 1 86 ? -8.574 -17.944 2.640 1.00 95.50 86 ASN A O 1
ATOM 642 N N . ASN A 1 87 ? -9.419 -15.852 2.586 1.00 94.38 87 ASN A N 1
ATOM 643 C CA . ASN A 1 87 ? -10.495 -16.010 3.556 1.00 94.38 87 ASN A CA 1
ATOM 644 C C . ASN A 1 87 ? -9.986 -16.382 4.966 1.00 94.38 87 ASN A C 1
ATOM 646 O O . ASN A 1 87 ? -10.609 -17.189 5.667 1.00 94.38 87 ASN A O 1
ATOM 650 N N . ASP A 1 88 ? -8.847 -15.820 5.385 1.00 95.25 88 ASP A N 1
ATOM 651 C CA . ASP A 1 88 ? -8.286 -15.965 6.738 1.00 95.25 88 ASP A CA 1
ATOM 652 C C . ASP A 1 88 ? -8.666 -14.801 7.685 1.00 95.25 88 ASP A C 1
ATOM 654 O O . ASP A 1 88 ? -8.299 -14.775 8.872 1.00 95.25 88 ASP A O 1
ATOM 658 N N . GLY A 1 89 ? -9.457 -13.853 7.172 1.00 90.75 89 GLY A N 1
ATOM 659 C CA . GLY A 1 89 ? -9.923 -12.666 7.872 1.00 90.75 89 GLY A CA 1
ATOM 660 C C . GLY A 1 89 ? -8.889 -11.542 7.949 1.00 90.75 89 GLY A C 1
ATOM 661 O O . GLY A 1 89 ? -9.131 -10.557 8.652 1.00 90.75 89 GLY A O 1
ATOM 662 N N . TRP A 1 90 ? -7.707 -11.682 7.351 1.00 92.44 90 TRP A N 1
ATOM 663 C CA . TRP A 1 90 ? -6.759 -10.589 7.148 1.00 92.44 90 TRP A CA 1
ATOM 664 C C . TRP A 1 90 ? -6.980 -9.981 5.769 1.00 92.44 90 TRP A C 1
ATOM 666 O O . TRP A 1 90 ? -7.249 -10.673 4.794 1.00 92.44 90 TRP A O 1
ATOM 676 N N . GLN A 1 91 ? -6.896 -8.656 5.679 1.00 90.94 91 GLN A N 1
ATOM 677 C CA . GLN A 1 91 ? -6.945 -8.013 4.375 1.00 90.94 91 GLN A CA 1
ATOM 678 C C . GLN A 1 91 ? -5.598 -8.185 3.680 1.00 90.94 91 GLN A C 1
ATOM 680 O O . GLN A 1 91 ? -4.584 -7.649 4.129 1.00 90.94 91 GLN A O 1
ATOM 685 N N . ASP A 1 92 ? -5.605 -8.884 2.553 1.00 90.56 92 ASP A N 1
ATOM 686 C CA . ASP A 1 92 ? -4.490 -8.903 1.627 1.00 90.56 92 ASP A CA 1
ATOM 687 C C . ASP A 1 92 ? -4.432 -7.590 0.854 1.00 90.56 92 ASP A C 1
ATOM 689 O O . ASP A 1 92 ? -5.444 -6.960 0.517 1.00 90.56 92 ASP A O 1
ATOM 693 N N . LEU A 1 93 ? -3.208 -7.191 0.531 1.00 89.25 93 LEU A N 1
ATOM 694 C CA . LEU A 1 93 ? -2.957 -6.024 -0.284 1.00 89.25 93 LEU A CA 1
ATOM 695 C C . LEU A 1 93 ? -2.644 -6.431 -1.722 1.00 89.25 93 LEU A C 1
ATOM 697 O O . LEU A 1 93 ? -1.657 -7.114 -1.993 1.00 89.25 93 LEU A O 1
ATOM 701 N N . VAL A 1 94 ? -3.446 -5.925 -2.653 1.00 90.38 94 VAL A N 1
ATOM 702 C CA . VAL A 1 94 ? -3.258 -6.120 -4.088 1.00 90.38 94 VAL A CA 1
ATOM 703 C C . VAL A 1 94 ? -2.761 -4.825 -4.705 1.00 90.38 94 VAL A C 1
ATOM 705 O O . VAL A 1 94 ? -3.361 -3.764 -4.534 1.00 90.38 94 VAL A O 1
ATOM 708 N N . VAL A 1 95 ? -1.672 -4.910 -5.464 1.00 89.19 95 VAL A N 1
ATOM 709 C CA . VAL A 1 95 ? -1.157 -3.795 -6.259 1.00 89.19 95 VAL A CA 1
ATOM 710 C C . VAL A 1 95 ? -1.028 -4.257 -7.698 1.00 89.19 95 VAL A C 1
ATOM 712 O O . VAL A 1 95 ? -0.253 -5.156 -8.009 1.00 89.19 95 VAL A O 1
ATOM 715 N N . THR A 1 96 ? -1.779 -3.614 -8.587 1.00 87.56 96 THR A N 1
ATOM 716 C CA . THR A 1 96 ? -1.557 -3.757 -10.026 1.00 87.56 96 THR A CA 1
ATOM 717 C C . THR A 1 96 ? -0.335 -2.932 -10.391 1.00 87.56 96 THR A C 1
ATOM 719 O O . THR A 1 96 ? -0.297 -1.716 -10.168 1.00 87.56 96 THR A O 1
ATOM 722 N N . ASN A 1 97 ? 0.684 -3.596 -10.916 1.00 83.69 97 ASN A N 1
ATOM 723 C CA . ASN A 1 97 ? 1.893 -2.948 -11.378 1.00 83.69 97 ASN A CA 1
ATOM 724 C C . ASN A 1 97 ? 2.107 -3.212 -12.868 1.00 83.69 97 ASN A C 1
ATOM 726 O O . ASN A 1 97 ? 1.516 -4.109 -13.462 1.00 83.69 97 ASN A O 1
ATOM 730 N N . GLY A 1 98 ? 2.899 -2.347 -13.489 1.00 73.25 98 GLY A N 1
ATOM 731 C CA . GLY A 1 98 ? 3.231 -2.455 -14.898 1.00 73.25 98 GLY A CA 1
ATOM 732 C C . GLY A 1 98 ? 4.638 -1.947 -15.115 1.00 73.25 98 GLY A C 1
ATOM 733 O O . GLY A 1 98 ? 4.857 -0.741 -15.200 1.00 73.25 98 GLY A O 1
ATOM 734 N N . TYR A 1 99 ? 5.594 -2.867 -15.181 1.00 63.44 99 TYR A N 1
ATOM 735 C CA . TYR A 1 99 ? 6.974 -2.570 -15.535 1.00 63.44 99 TYR A CA 1
ATOM 736 C C . TYR A 1 99 ? 7.566 -3.781 -16.257 1.00 63.44 99 TYR A C 1
ATOM 738 O O . TYR A 1 99 ? 7.966 -4.748 -15.616 1.00 63.44 99 TYR A O 1
ATOM 746 N N . LEU A 1 100 ? 7.620 -3.729 -17.593 1.00 56.72 100 LEU A N 1
ATOM 747 C CA . LEU A 1 100 ? 8.373 -4.701 -18.390 1.00 56.72 100 LEU A CA 1
ATOM 748 C C . LEU A 1 100 ? 9.859 -4.515 -18.072 1.00 56.72 100 LEU A C 1
ATOM 750 O O . LEU A 1 100 ? 10.520 -3.618 -18.597 1.00 56.72 100 LEU A O 1
ATOM 754 N N . SER A 1 101 ? 10.364 -5.322 -17.143 1.00 54.03 101 SER A N 1
ATOM 755 C CA . SER A 1 101 ? 11.745 -5.232 -16.669 1.00 54.03 101 SER A CA 1
ATOM 756 C C . SER A 1 101 ? 12.743 -5.891 -17.627 1.00 54.03 101 SER A C 1
ATOM 758 O O . SER A 1 101 ? 13.949 -5.654 -17.515 1.00 54.03 101 SER A O 1
ATOM 760 N N .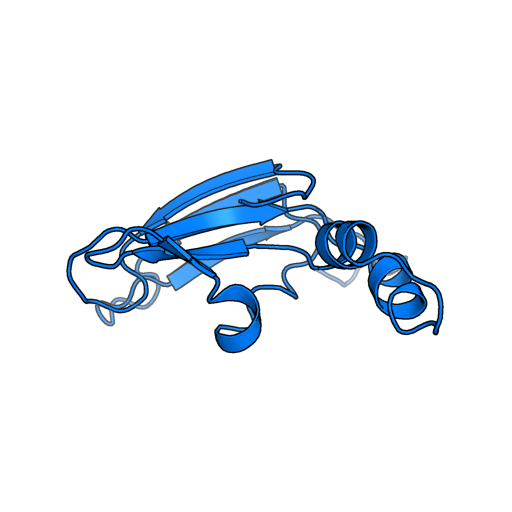 ASN A 1 102 ? 12.253 -6.687 -18.585 1.00 54.53 102 ASN A N 1
ATOM 761 C CA . ASN A 1 102 ? 13.068 -7.406 -19.553 1.00 54.53 102 ASN A CA 1
ATOM 762 C C . ASN A 1 102 ? 12.304 -7.690 -20.861 1.00 54.53 102 ASN A C 1
ATOM 764 O O . ASN A 1 102 ? 11.080 -7.640 -20.898 1.00 54.53 102 ASN A O 1
ATOM 768 N N . SER A 1 103 ? 13.026 -8.000 -21.940 1.00 60.44 103 SER A N 1
ATOM 769 C CA . SER A 1 103 ? 12.469 -8.278 -23.276 1.00 60.44 103 SER A CA 1
ATOM 770 C C . SER A 1 103 ? 12.079 -9.747 -23.481 1.00 60.44 103 SER A C 1
ATOM 772 O O . SER A 1 103 ? 12.234 -10.270 -24.585 1.00 60.44 103 SER A O 1
ATOM 774 N N . ARG A 1 104 ? 11.706 -10.455 -22.412 1.00 55.47 104 ARG A N 1
ATOM 775 C CA . ARG A 1 104 ? 11.300 -11.855 -22.517 1.00 55.47 104 ARG A CA 1
ATOM 776 C C . ARG A 1 104 ? 9.787 -11.952 -22.458 1.00 55.47 104 ARG A C 1
ATOM 778 O O . ARG A 1 104 ? 9.170 -11.411 -21.551 1.00 55.47 104 ARG A O 1
ATOM 785 N N . ASP A 1 105 ? 9.235 -12.662 -23.430 1.00 58.50 105 ASP A N 1
ATOM 786 C CA . ASP A 1 105 ? 7.794 -12.844 -23.596 1.00 58.50 105 ASP A CA 1
ATOM 787 C C . ASP A 1 105 ? 7.180 -13.810 -22.557 1.00 58.50 105 ASP A C 1
ATOM 789 O O . ASP A 1 105 ? 5.971 -14.019 -22.573 1.00 58.50 105 ASP A O 1
ATOM 793 N N . ASP A 1 106 ? 7.986 -14.416 -21.673 1.00 62.06 106 ASP A N 1
ATOM 794 C CA . ASP A 1 106 ? 7.578 -15.446 -20.703 1.00 62.06 106 ASP A CA 1
ATOM 795 C C . ASP A 1 106 ? 7.435 -14.951 -19.248 1.00 62.06 106 ASP A C 1
ATOM 797 O O . ASP A 1 106 ? 7.245 -15.760 -18.345 1.00 62.06 106 ASP A O 1
ATOM 801 N N . ASP A 1 107 ? 7.503 -13.639 -19.016 1.00 50.38 107 ASP A N 1
ATOM 802 C CA . ASP A 1 107 ? 7.334 -12.988 -17.703 1.00 50.38 107 ASP A CA 1
ATOM 803 C C . ASP A 1 107 ? 5.887 -12.487 -17.487 1.00 50.38 107 ASP A C 1
ATOM 805 O O . ASP A 1 107 ? 5.643 -11.298 -17.279 1.00 50.38 107 ASP A O 1
ATOM 809 N N . LEU A 1 108 ? 4.910 -13.395 -17.596 1.00 48.19 108 LEU A N 1
ATOM 810 C CA . LEU A 1 108 ? 3.508 -13.215 -17.176 1.00 48.19 108 LEU A CA 1
ATOM 811 C C . LEU A 1 108 ? 3.047 -14.441 -16.378 1.00 48.19 108 LEU A C 1
ATOM 813 O O . LEU A 1 108 ? 2.134 -14.271 -15.539 1.00 48.19 108 LEU A O 1
#

Secondary structure (DSSP, 8-state):
---S-EEEEEEE-SSSSSSPEEEEEE-B-HHHHHHHTSTT--HHHHHHTB--EEEEEETTEEEE-TTTTTTT---SEEEEEEE-SSSSSSPEEEEEE----SS-TT--